Protein AF-A0A3D5NY03-F1 (afdb_monomer_lite)

Structure (mmCIF, N/CA/C/O backbone):
data_AF-A0A3D5N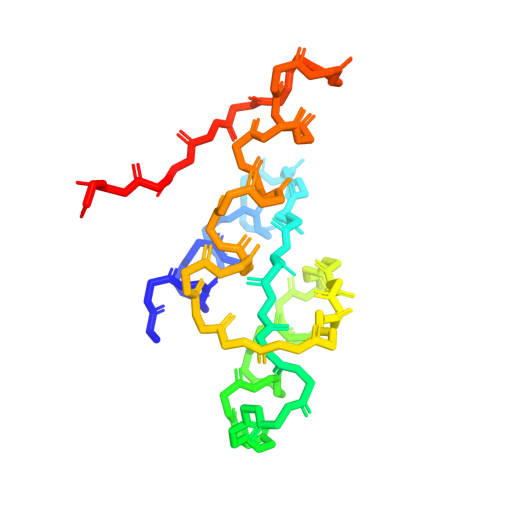Y03-F1
#
_entry.id   AF-A0A3D5NY03-F1
#
loop_
_atom_site.group_PDB
_atom_site.id
_atom_site.type_symbol
_atom_site.label_atom_id
_atom_site.label_alt_id
_atom_site.label_comp_id
_atom_site.label_asym_id
_atom_site.label_entity_id
_atom_site.label_seq_id
_atom_site.pdbx_PDB_ins_code
_atom_site.Cartn_x
_atom_site.Cartn_y
_atom_site.Cartn_z
_atom_site.occupancy
_atom_site.B_iso_or_equiv
_atom_site.auth_seq_id
_atom_site.auth_comp_id
_atom_site.auth_asym_id
_atom_site.auth_atom_id
_atom_site.pdbx_PDB_model_num
ATOM 1 N N . ASN A 1 1 ? 10.757 -2.613 5.429 1.00 79.19 1 ASN A N 1
ATOM 2 C CA . ASN A 1 1 ? 10.667 -2.134 6.826 1.00 79.19 1 ASN A CA 1
ATOM 3 C C . ASN A 1 1 ? 9.597 -1.071 6.984 1.00 79.19 1 ASN A C 1
ATOM 5 O O . ASN A 1 1 ? 8.639 -1.372 7.671 1.00 79.19 1 ASN A O 1
ATOM 9 N N . ALA A 1 2 ? 9.670 0.085 6.308 1.00 86.94 2 ALA A N 1
ATOM 10 C CA . ALA A 1 2 ? 8.648 1.141 6.421 1.00 86.94 2 ALA A CA 1
ATOM 11 C C . ALA A 1 2 ? 7.197 0.627 6.292 1.00 86.94 2 ALA A C 1
ATOM 13 O O . ALA A 1 2 ? 6.381 0.882 7.170 1.00 86.94 2 ALA A O 1
ATOM 14 N N . ALA A 1 3 ? 6.914 -0.181 5.264 1.00 89.50 3 ALA A N 1
ATOM 15 C CA . ALA A 1 3 ? 5.601 -0.797 5.064 1.00 89.50 3 ALA A CA 1
ATOM 16 C C . ALA A 1 3 ? 5.150 -1.700 6.228 1.00 89.50 3 ALA A C 1
ATOM 18 O O . ALA A 1 3 ? 4.007 -1.624 6.660 1.00 89.50 3 ALA A O 1
ATOM 19 N N . ALA A 1 4 ? 6.051 -2.526 6.764 1.00 90.75 4 ALA A N 1
ATOM 20 C CA . ALA A 1 4 ? 5.743 -3.412 7.884 1.00 90.75 4 ALA A CA 1
ATOM 21 C C . ALA A 1 4 ? 5.529 -2.635 9.193 1.00 90.75 4 ALA A C 1
ATOM 23 O O . ALA A 1 4 ? 4.621 -2.952 9.951 1.00 90.75 4 ALA A O 1
ATOM 24 N N . SER A 1 5 ? 6.325 -1.589 9.440 1.00 92.06 5 SER A N 1
ATOM 25 C CA . SER A 1 5 ? 6.133 -0.701 10.590 1.00 92.06 5 SER A CA 1
ATOM 26 C C . SER A 1 5 ? 4.800 0.038 10.511 1.00 92.06 5 SER A C 1
ATOM 28 O O . SER A 1 5 ? 4.095 0.117 11.510 1.00 92.06 5 SER A O 1
ATOM 30 N N . LEU A 1 6 ? 4.431 0.539 9.327 1.00 92.12 6 LEU A N 1
ATOM 31 C CA . LEU A 1 6 ? 3.132 1.173 9.113 1.00 92.12 6 LEU A CA 1
ATOM 32 C C . LEU A 1 6 ? 1.991 0.176 9.338 1.00 92.12 6 LEU A C 1
ATOM 34 O O . LEU A 1 6 ? 1.066 0.489 10.074 1.00 92.12 6 LEU A O 1
ATOM 38 N N . ALA A 1 7 ? 2.092 -1.034 8.779 1.00 93.25 7 ALA A N 1
ATOM 39 C CA . ALA A 1 7 ? 1.110 -2.096 8.983 1.00 93.25 7 ALA A CA 1
ATOM 40 C C . ALA A 1 7 ? 0.909 -2.416 10.474 1.00 93.25 7 ALA A C 1
ATOM 42 O O . ALA A 1 7 ? -0.224 -2.455 10.944 1.00 93.25 7 ALA A O 1
ATOM 43 N N . ALA A 1 8 ? 2.001 -2.559 11.230 1.00 92.38 8 ALA A N 1
ATOM 44 C CA . ALA A 1 8 ? 1.949 -2.810 12.666 1.00 92.38 8 ALA A CA 1
ATOM 45 C C . ALA A 1 8 ? 1.303 -1.652 13.448 1.00 92.38 8 ALA A C 1
ATOM 47 O O . ALA A 1 8 ? 0.474 -1.890 14.324 1.00 92.38 8 ALA A O 1
ATOM 48 N N . ILE A 1 9 ? 1.656 -0.400 13.142 1.00 93.56 9 ILE A N 1
ATOM 49 C CA . ILE A 1 9 ? 1.084 0.775 13.819 1.00 93.56 9 ILE A CA 1
ATOM 50 C C . ILE A 1 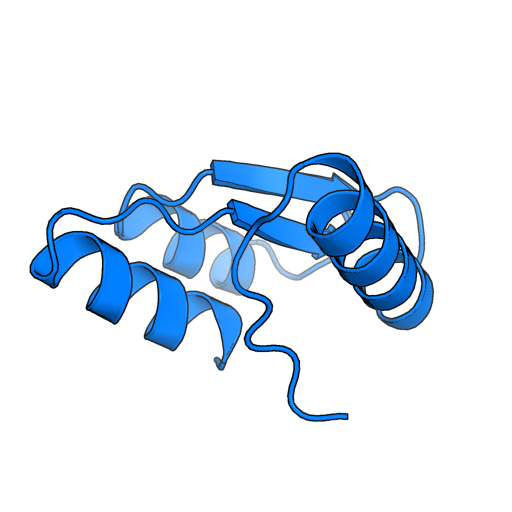9 ? -0.407 0.903 13.500 1.00 93.56 9 ILE A C 1
ATOM 52 O O . ILE A 1 9 ? -1.209 1.078 14.414 1.00 93.56 9 ILE A O 1
ATOM 56 N N . SER A 1 10 ? -0.787 0.771 12.229 1.00 93.12 10 SER A N 1
ATOM 57 C CA . SER A 1 10 ? -2.182 0.857 11.798 1.00 93.12 10 SER A CA 1
ATOM 58 C C . SER A 1 10 ? -3.048 -0.206 12.470 1.00 93.12 10 SER A C 1
ATOM 60 O O . SER A 1 10 ? -4.107 0.131 12.995 1.00 93.12 10 SER A O 1
ATOM 62 N N . ALA A 1 11 ? -2.546 -1.442 12.569 1.00 92.94 11 ALA A N 1
ATOM 63 C CA . ALA A 1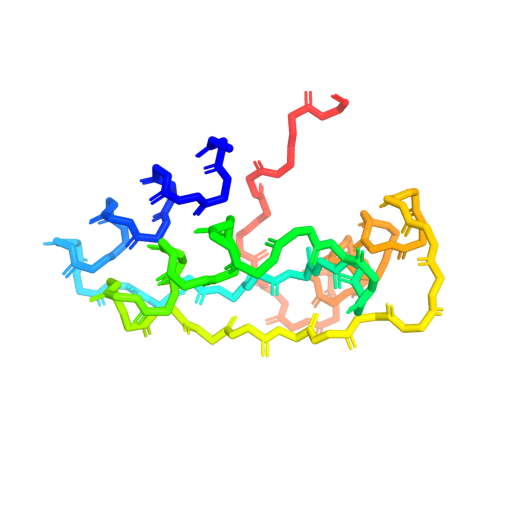 11 ? -3.225 -2.529 13.271 1.00 92.94 11 ALA A CA 1
ATOM 64 C C . ALA A 1 11 ? -3.509 -2.211 14.750 1.00 92.94 11 ALA A C 1
ATOM 66 O O . ALA A 1 11 ? -4.556 -2.588 15.264 1.00 92.94 11 ALA A O 1
ATOM 67 N N . ASN A 1 12 ? -2.606 -1.496 15.431 1.00 93.06 12 ASN A N 1
ATOM 68 C CA . ASN A 1 12 ? -2.810 -1.075 16.823 1.00 93.06 12 ASN A CA 1
ATOM 69 C C . ASN A 1 12 ? -3.740 0.142 16.955 1.00 93.06 12 ASN A C 1
ATOM 71 O O . ASN A 1 12 ? -4.369 0.320 17.993 1.00 93.06 12 ASN A O 1
ATOM 75 N N . ALA A 1 13 ? -3.812 0.984 15.926 1.00 92.31 13 ALA A N 1
ATOM 76 C CA . ALA A 1 13 ? -4.601 2.213 15.920 1.00 92.31 13 ALA A CA 1
ATOM 77 C C . ALA A 1 13 ? -6.029 2.028 15.371 1.00 92.31 13 ALA A C 1
ATOM 79 O O . ALA A 1 13 ? -6.687 3.023 15.079 1.00 92.31 13 ALA A O 1
ATOM 80 N N . ASP A 1 14 ? -6.480 0.784 15.170 1.00 86.69 14 ASP A N 1
ATOM 81 C CA . ASP A 1 14 ? -7.758 0.439 14.522 1.00 86.69 14 ASP A CA 1
ATOM 82 C C . ASP A 1 14 ? -7.951 1.123 13.151 1.00 86.69 14 ASP A C 1
ATOM 84 O O . ASP A 1 14 ? -9.049 1.457 12.709 1.00 86.69 14 ASP A O 1
ATOM 88 N N . THR A 1 15 ? -6.836 1.354 12.452 1.00 90.88 15 THR A N 1
ATOM 89 C CA . THR A 1 15 ? -6.816 1.900 11.093 1.00 90.88 15 THR A CA 1
ATOM 90 C C . THR A 1 15 ? -6.279 0.854 10.134 1.00 90.88 15 THR A C 1
ATOM 92 O O . THR A 1 15 ? -5.511 -0.037 10.494 1.00 90.88 15 THR A O 1
ATOM 95 N N . ARG A 1 16 ? -6.676 0.942 8.866 1.00 90.75 16 ARG A N 1
ATOM 96 C CA . ARG A 1 16 ? -6.242 -0.023 7.859 1.00 90.75 16 ARG A CA 1
ATOM 97 C C . ARG A 1 16 ? -5.064 0.520 7.063 1.00 90.75 16 ARG A C 1
ATOM 99 O O . ARG A 1 16 ? -5.191 1.546 6.403 1.00 90.75 16 ARG A O 1
ATOM 106 N N . ALA A 1 17 ? -3.948 -0.206 7.067 1.00 96.12 17 ALA A N 1
ATOM 107 C CA . ALA A 1 17 ? -2.851 0.055 6.143 1.00 96.12 17 ALA A CA 1
ATOM 108 C C . ALA A 1 17 ? -3.128 -0.612 4.789 1.00 96.12 17 ALA A C 1
ATOM 110 O O . ALA A 1 17 ? -3.449 -1.802 4.727 1.00 96.12 17 ALA A O 1
ATOM 111 N N . ILE A 1 18 ? -2.968 0.154 3.710 1.00 96.88 18 ILE A N 1
ATOM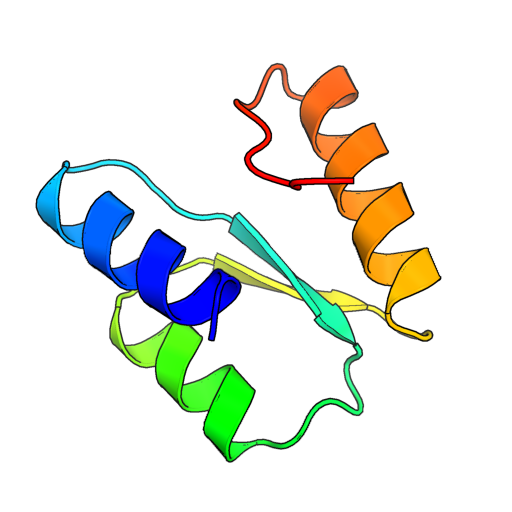 112 C CA . ILE A 1 18 ? -2.984 -0.337 2.330 1.00 96.88 18 ILE A CA 1
ATOM 113 C C . ILE A 1 18 ? -1.578 -0.139 1.776 1.00 96.88 18 ILE A C 1
ATOM 115 O O . ILE A 1 18 ? -1.078 0.983 1.724 1.00 96.88 18 ILE A O 1
ATOM 119 N N . ILE A 1 19 ? -0.919 -1.235 1.414 1.00 96.25 19 ILE A N 1
ATOM 120 C CA . ILE A 1 19 ? 0.487 -1.250 1.029 1.00 96.25 19 ILE A CA 1
ATOM 121 C C . ILE A 1 19 ? 0.607 -1.671 -0.427 1.00 96.25 19 ILE A C 1
ATOM 123 O O . ILE A 1 19 ? 0.268 -2.796 -0.782 1.00 96.25 19 ILE A O 1
ATOM 127 N N . PHE A 1 20 ? 1.158 -0.787 -1.250 1.00 96.50 20 PHE A N 1
ATOM 128 C CA . PHE A 1 20 ? 1.551 -1.097 -2.618 1.00 96.50 20 PHE A CA 1
ATOM 129 C C . PHE A 1 20 ? 3.004 -1.566 -2.609 1.00 96.50 20 PHE A C 1
ATOM 131 O O . PHE A 1 20 ? 3.876 -0.894 -2.057 1.00 96.50 20 PHE A O 1
ATOM 138 N N . ALA A 1 21 ? 3.274 -2.731 -3.192 1.00 95.50 21 ALA A N 1
ATOM 139 C CA . ALA A 1 21 ? 4.630 -3.262 -3.293 1.00 95.50 21 ALA A CA 1
ATOM 140 C C . ALA A 1 21 ? 4.816 -4.025 -4.610 1.00 95.50 21 ALA A C 1
ATOM 142 O O . ALA A 1 21 ? 3.851 -4.615 -5.099 1.00 95.50 21 ALA A O 1
ATOM 143 N N . PRO A 1 22 ? 6.039 -4.072 -5.169 1.00 95.81 22 PRO A N 1
ATOM 144 C CA . PRO A 1 22 ? 6.328 -4.906 -6.331 1.00 95.81 22 PRO A CA 1
ATOM 145 C C . PRO A 1 22 ? 5.911 -6.359 -6.094 1.00 95.81 22 PRO A C 1
ATOM 147 O O . PRO A 1 22 ? 6.236 -6.930 -5.052 1.00 95.81 22 PRO A O 1
ATOM 150 N N . ALA A 1 23 ? 5.253 -6.983 -7.070 1.00 94.00 23 ALA A N 1
ATOM 151 C CA . ALA A 1 23 ? 4.904 -8.405 -7.018 1.00 94.00 23 ALA A CA 1
ATOM 152 C C . ALA A 1 23 ? 6.151 -9.306 -6.913 1.00 94.00 23 ALA A C 1
ATOM 154 O O . ALA A 1 23 ? 6.090 -10.414 -6.388 1.00 94.00 23 ALA A O 1
ATOM 155 N N . THR A 1 24 ? 7.298 -8.799 -7.369 1.00 94.50 24 THR A N 1
ATOM 156 C CA . THR A 1 24 ? 8.618 -9.440 -7.302 1.00 94.50 24 THR A CA 1
ATOM 157 C C . THR A 1 24 ? 9.347 -9.209 -5.974 1.00 94.50 24 THR A C 1
ATOM 159 O O . THR A 1 24 ? 10.473 -9.680 -5.799 1.00 94.50 24 THR A O 1
ATOM 162 N N . ALA A 1 25 ? 8.752 -8.474 -5.026 1.00 93.12 25 ALA A N 1
ATOM 163 C CA . ALA A 1 25 ? 9.374 -8.228 -3.733 1.00 93.12 25 ALA A CA 1
ATOM 164 C C . ALA A 1 25 ? 9.602 -9.548 -2.965 1.00 93.12 25 ALA A C 1
ATOM 166 O O . ALA A 1 25 ? 8.783 -10.464 -3.048 1.00 93.12 25 ALA A O 1
ATOM 167 N N . PRO A 1 26 ? 10.684 -9.655 -2.167 1.00 94.06 26 PRO A N 1
ATOM 168 C CA . PRO A 1 26 ? 10.965 -10.863 -1.399 1.00 94.06 26 PRO A CA 1
ATOM 169 C C . PRO A 1 26 ? 9.782 -11.288 -0.524 1.00 94.06 26 PRO A C 1
ATOM 171 O O . PRO A 1 26 ? 9.277 -10.478 0.259 1.00 94.06 26 PRO A O 1
ATOM 174 N N . LEU A 1 27 ? 9.409 -12.571 -0.589 1.00 92.19 27 LEU A N 1
ATOM 175 C CA . LEU A 1 27 ? 8.258 -13.129 0.132 1.00 92.19 27 LEU A CA 1
ATOM 176 C C . LEU A 1 27 ? 8.278 -12.782 1.625 1.00 92.19 27 LEU A C 1
ATOM 178 O O . LEU A 1 27 ? 7.270 -12.347 2.163 1.00 92.19 27 LEU A O 1
ATOM 182 N N . ALA A 1 28 ? 9.442 -12.869 2.274 1.00 92.50 28 ALA A N 1
ATOM 183 C CA . ALA A 1 28 ? 9.592 -12.527 3.689 1.00 92.50 28 ALA A CA 1
ATOM 184 C C . ALA A 1 28 ? 9.120 -11.096 4.021 1.00 92.50 28 ALA A C 1
ATOM 186 O O . ALA A 1 28 ? 8.504 -10.874 5.062 1.00 92.50 28 ALA A O 1
ATOM 187 N N . LYS A 1 29 ? 9.356 -10.127 3.124 1.00 89.12 29 LYS A N 1
ATOM 188 C CA . 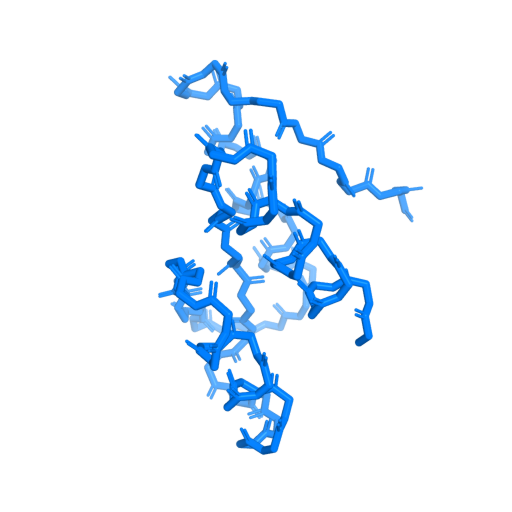LYS A 1 29 ? 8.902 -8.739 3.307 1.00 89.12 29 LYS A CA 1
ATOM 189 C C . LYS A 1 29 ? 7.385 -8.620 3.151 1.00 89.12 29 LYS A C 1
ATOM 191 O O . LYS A 1 29 ? 6.768 -7.866 3.897 1.00 89.12 29 LYS A O 1
ATOM 196 N N . LEU A 1 30 ? 6.797 -9.356 2.207 1.00 92.44 30 LEU A N 1
ATOM 197 C CA . LEU A 1 30 ? 5.349 -9.379 1.981 1.00 92.44 30 LEU A CA 1
ATOM 198 C C . LEU A 1 30 ? 4.615 -10.050 3.148 1.00 92.44 30 LEU A C 1
ATOM 200 O O . LEU A 1 30 ? 3.649 -9.496 3.667 1.00 92.44 30 LEU A O 1
ATOM 204 N N . THR A 1 31 ? 5.126 -11.185 3.626 1.00 92.56 31 THR A N 1
ATOM 205 C CA . THR A 1 31 ? 4.588 -11.900 4.790 1.00 92.56 31 THR A CA 1
ATOM 206 C C . THR A 1 31 ? 4.570 -11.017 6.033 1.00 92.56 31 THR A C 1
ATOM 208 O O . THR A 1 31 ? 3.570 -10.993 6.743 1.00 92.56 31 THR A O 1
ATOM 211 N N . GLN A 1 32 ? 5.631 -10.237 6.273 1.00 90.62 32 GLN A N 1
ATOM 212 C CA . GLN A 1 32 ? 5.688 -9.322 7.416 1.00 90.62 32 GLN A CA 1
ATOM 213 C C . GLN A 1 32 ? 4.574 -8.261 7.380 1.00 90.62 32 GLN A C 1
ATOM 215 O O . GLN A 1 32 ? 4.050 -7.887 8.421 1.00 90.62 32 GLN A O 1
ATOM 220 N N . ILE A 1 33 ? 4.198 -7.772 6.195 1.00 91.75 33 ILE A N 1
ATOM 221 C CA . ILE A 1 33 ? 3.101 -6.804 6.028 1.00 91.75 33 ILE A CA 1
ATOM 222 C C . ILE A 1 33 ? 1.751 -7.476 6.312 1.00 91.75 33 ILE A C 1
ATOM 224 O O . ILE A 1 33 ? 0.939 -6.949 7.072 1.00 91.75 33 ILE A O 1
ATOM 228 N N . LEU A 1 34 ? 1.534 -8.655 5.724 1.00 92.06 34 LEU A N 1
ATOM 229 C CA . LEU A 1 34 ? 0.287 -9.412 5.846 1.00 92.06 34 LEU A CA 1
ATOM 230 C C . LEU A 1 34 ? 0.025 -9.897 7.277 1.00 92.06 34 LEU A C 1
ATOM 232 O O . LEU A 1 34 ? -1.127 -9.949 7.697 1.00 92.06 34 LEU A O 1
ATOM 236 N N . GLN A 1 35 ? 1.076 -10.201 8.044 1.00 93.31 35 GLN A N 1
ATOM 237 C CA . GLN A 1 35 ? 0.963 -10.647 9.436 1.00 93.31 35 GLN A CA 1
ATOM 238 C C . GLN A 1 35 ? 0.222 -9.640 10.331 1.00 93.31 35 GLN A C 1
ATOM 240 O O . GLN A 1 35 ? -0.441 -10.044 11.282 1.00 93.31 35 GLN A O 1
ATOM 245 N N . TYR A 1 36 ? 0.304 -8.345 10.017 1.00 91.50 36 TYR A N 1
ATOM 246 C CA . TYR A 1 36 ? -0.387 -7.285 10.754 1.00 91.50 36 TYR A CA 1
ATOM 247 C C . TYR A 1 36 ? -1.768 -6.937 10.168 1.00 91.50 36 TYR A C 1
ATOM 249 O O . TYR A 1 36 ? -2.363 -5.941 10.558 1.00 91.50 36 TYR A O 1
ATOM 257 N N . GLY A 1 37 ? -2.290 -7.726 9.222 1.00 90.00 37 GLY A N 1
ATOM 258 C CA . GLY A 1 37 ? -3.626 -7.523 8.649 1.00 90.00 37 GLY A CA 1
ATOM 259 C C . GLY A 1 37 ? -3.732 -6.365 7.650 1.00 90.00 37 GLY A C 1
ATOM 260 O O . GLY A 1 37 ? -4.838 -5.932 7.323 1.00 90.00 37 GLY A O 1
ATOM 261 N N . ALA A 1 38 ? -2.605 -5.852 7.150 1.00 95.50 38 ALA A N 1
ATOM 262 C CA . ALA A 1 38 ? -2.615 -4.846 6.093 1.00 95.50 38 ALA A CA 1
ATOM 263 C C . ALA A 1 38 ? -3.131 -5.426 4.766 1.00 95.50 38 ALA A C 1
ATOM 265 O O . ALA A 1 38 ? -2.885 -6.588 4.435 1.00 95.50 38 ALA A O 1
ATOM 266 N N . ILE A 1 39 ? -3.791 -4.587 3.966 1.00 95.81 39 ILE A N 1
ATOM 267 C CA . ILE A 1 39 ? -4.130 -4.930 2.582 1.00 95.81 39 ILE A CA 1
ATOM 268 C C . ILE A 1 39 ? -2.874 -4.747 1.738 1.00 95.81 39 ILE A C 1
ATOM 270 O O . ILE A 1 39 ? -2.379 -3.631 1.591 1.00 95.81 39 ILE A O 1
ATOM 274 N N . LEU A 1 40 ? -2.375 -5.836 1.161 1.00 95.38 40 LEU A N 1
ATOM 275 C CA . LEU A 1 40 ? -1.287 -5.791 0.194 1.00 95.38 40 LEU A CA 1
ATOM 276 C C . LEU A 1 40 ? -1.851 -5.685 -1.228 1.00 95.38 40 LEU A C 1
ATOM 278 O O . LEU A 1 40 ? -2.645 -6.523 -1.648 1.00 95.38 40 LEU A O 1
ATOM 282 N N . VAL A 1 41 ? -1.395 -4.682 -1.974 1.00 96.62 41 VAL A N 1
ATOM 283 C CA . VAL A 1 41 ? -1.673 -4.501 -3.399 1.00 96.62 41 VAL A CA 1
ATOM 284 C C . VAL A 1 41 ? -0.387 -4.805 -4.176 1.00 96.62 41 VAL A C 1
ATOM 286 O O . VAL A 1 41 ? 0.521 -3.967 -4.206 1.00 96.62 41 VAL A O 1
ATOM 289 N N . PRO A 1 42 ? -0.257 -6.006 -4.769 1.00 94.81 42 PRO A N 1
ATOM 290 C CA . PRO A 1 42 ? 0.897 -6.334 -5.590 1.00 94.81 42 PRO A CA 1
ATOM 291 C C . PRO A 1 42 ? 0.869 -5.517 -6.885 1.00 94.81 42 PRO A C 1
ATOM 293 O O . PRO A 1 42 ? -0.153 -5.431 -7.565 1.00 94.81 42 PRO A O 1
ATOM 296 N N . VAL A 1 43 ? 2.008 -4.925 -7.223 1.00 96.69 43 VAL A N 1
ATOM 297 C CA . VAL A 1 43 ? 2.195 -4.109 -8.423 1.00 96.69 43 VAL A CA 1
ATOM 298 C C . VAL A 1 43 ? 3.095 -4.856 -9.392 1.00 96.69 43 VAL A C 1
ATOM 300 O O . VAL A 1 43 ? 4.214 -5.231 -9.041 1.00 96.69 43 VAL A O 1
ATOM 303 N N . ASP A 1 44 ? 2.618 -5.046 -10.618 1.00 95.38 44 ASP A N 1
ATOM 304 C CA . ASP A 1 44 ? 3.465 -5.490 -11.720 1.00 95.38 44 ASP A CA 1
ATOM 305 C C . ASP A 1 44 ? 4.370 -4.328 -12.153 1.00 95.38 44 ASP A C 1
ATOM 307 O O . ASP A 1 44 ? 3.933 -3.366 -12.790 1.00 95.38 44 ASP A O 1
ATOM 311 N N . GLY A 1 45 ? 5.614 -4.350 -11.679 1.00 93.88 45 GLY A N 1
ATOM 312 C CA . GLY A 1 45 ? 6.567 -3.266 -11.862 1.00 93.88 45 GLY A CA 1
ATOM 313 C C . GLY A 1 45 ? 7.615 -3.204 -10.757 1.00 93.88 45 GLY A C 1
ATOM 314 O O . GLY A 1 45 ? 7.821 -4.151 -9.997 1.00 93.88 45 GLY A O 1
ATOM 315 N N . ASN A 1 46 ? 8.302 -2.067 -10.685 1.00 94.25 46 ASN A N 1
ATOM 316 C CA . ASN A 1 46 ? 9.341 -1.795 -9.699 1.00 94.25 46 ASN A CA 1
ATOM 317 C C . ASN A 1 46 ? 8.803 -0.949 -8.528 1.00 94.25 46 ASN A C 1
ATOM 319 O O . ASN A 1 46 ? 7.606 -0.684 -8.411 1.00 94.25 46 ASN A O 1
ATOM 323 N N . TYR A 1 47 ? 9.706 -0.556 -7.631 1.00 91.88 47 TYR A N 1
ATOM 324 C CA . TYR A 1 47 ? 9.366 0.242 -6.456 1.00 91.88 47 TYR A CA 1
ATOM 325 C C . TYR A 1 47 ? 8.762 1.605 -6.823 1.00 91.88 47 TYR A C 1
ATOM 327 O O . TYR A 1 47 ? 7.738 1.969 -6.253 1.00 91.88 47 TYR A O 1
ATOM 335 N N . ASP A 1 48 ? 9.331 2.306 -7.806 1.00 94.06 48 ASP A N 1
ATOM 336 C CA . ASP A 1 48 ? 8.850 3.624 -8.243 1.00 94.06 48 ASP A CA 1
ATOM 337 C C . ASP A 1 48 ? 7.415 3.541 -8.772 1.00 94.06 48 ASP A C 1
ATOM 339 O O . ASP A 1 48 ? 6.547 4.312 -8.375 1.00 94.06 48 ASP A O 1
ATOM 343 N N . ARG A 1 49 ? 7.110 2.506 -9.565 1.00 95.81 49 ARG A N 1
ATOM 344 C CA . ARG A 1 49 ? 5.742 2.224 -10.022 1.00 95.81 49 ARG A CA 1
ATOM 345 C C . ARG A 1 49 ? 4.779 2.023 -8.847 1.00 95.81 49 ARG A C 1
ATOM 347 O O . ARG A 1 49 ? 3.646 2.498 -8.890 1.00 95.81 49 ARG A O 1
ATOM 354 N N . ALA A 1 50 ? 5.203 1.294 -7.814 1.00 95.75 50 ALA A N 1
ATOM 355 C CA . ALA A 1 50 ? 4.384 1.071 -6.625 1.00 95.75 50 ALA A CA 1
ATOM 356 C C . ALA A 1 50 ? 4.180 2.361 -5.815 1.00 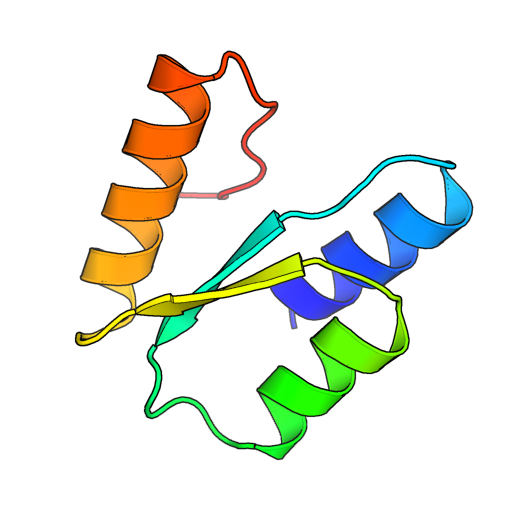95.75 50 ALA A C 1
ATOM 358 O O . ALA A 1 50 ? 3.082 2.591 -5.307 1.00 95.75 50 ALA A O 1
ATOM 359 N N . PHE A 1 51 ? 5.204 3.213 -5.742 1.00 94.75 51 PHE A N 1
ATOM 360 C CA . PHE A 1 51 ? 5.129 4.533 -5.124 1.00 94.75 51 PHE A CA 1
ATOM 361 C C . PHE A 1 51 ? 4.125 5.437 -5.849 1.00 94.75 51 PHE A C 1
ATOM 363 O O . PHE A 1 51 ? 3.218 5.970 -5.207 1.00 94.75 51 PHE A O 1
ATOM 370 N N . ASP A 1 52 ? 4.232 5.547 -7.175 1.00 95.56 52 ASP A N 1
ATOM 371 C CA . ASP A 1 52 ? 3.346 6.376 -7.997 1.00 95.56 52 ASP A CA 1
ATOM 372 C C . ASP A 1 52 ? 1.887 5.936 -7.869 1.00 95.56 52 ASP A C 1
ATOM 374 O O . ASP A 1 52 ? 0.985 6.761 -7.718 1.00 95.56 52 ASP A O 1
ATOM 378 N N . LEU A 1 53 ? 1.637 4.624 -7.883 1.00 96.81 53 LEU A N 1
ATOM 379 C CA . LEU A 1 53 ? 0.292 4.079 -7.705 1.00 96.81 53 LEU A CA 1
ATOM 380 C C . LEU A 1 53 ? -0.257 4.338 -6.300 1.00 96.81 53 LEU A C 1
ATOM 382 O O . LEU A 1 53 ? -1.437 4.661 -6.171 1.00 96.81 53 LEU A O 1
ATOM 386 N N . ALA A 1 54 ? 0.574 4.240 -5.258 1.00 96.19 54 ALA A N 1
ATOM 387 C CA . ALA A 1 54 ? 0.169 4.593 -3.899 1.00 96.19 54 ALA A CA 1
ATOM 388 C C . ALA A 1 54 ? -0.193 6.082 -3.790 1.00 96.19 54 ALA A C 1
ATOM 390 O O . ALA A 1 54 ? -1.194 6.421 -3.158 1.00 96.19 54 ALA A O 1
ATOM 391 N N . TRP A 1 55 ? 0.576 6.961 -4.443 1.00 95.62 55 TRP A N 1
ATOM 392 C CA . TRP A 1 55 ? 0.272 8.389 -4.525 1.00 95.62 55 TRP A CA 1
ATOM 393 C C . TRP A 1 55 ? -1.067 8.643 -5.219 1.00 95.62 55 TRP A C 1
ATOM 395 O O . TRP A 1 55 ? -1.978 9.214 -4.619 1.00 95.62 55 TRP A O 1
ATOM 405 N N . GLN A 1 56 ? -1.233 8.137 -6.439 1.00 97.00 56 GLN A N 1
ATOM 406 C CA . GLN A 1 56 ? -2.462 8.311 -7.219 1.00 97.00 56 GLN A CA 1
ATOM 407 C C . GLN A 1 56 ? -3.691 7.744 -6.497 1.00 97.00 56 GLN A C 1
ATOM 409 O O . GLN A 1 56 ? -4.757 8.358 -6.498 1.00 97.00 56 GLN A O 1
ATOM 414 N N . ALA A 1 57 ? -3.557 6.581 -5.852 1.00 96.75 57 ALA A N 1
ATOM 415 C CA . ALA A 1 57 ? -4.620 6.008 -5.036 1.00 96.75 57 ALA A CA 1
ATOM 416 C C . ALA A 1 57 ? -4.958 6.916 -3.846 1.00 96.75 57 ALA A C 1
ATOM 418 O O . ALA A 1 57 ? -6.135 7.148 -3.576 1.00 96.75 57 ALA A O 1
ATOM 419 N N . SER A 1 58 ? -3.949 7.468 -3.167 1.00 96.25 58 SER A N 1
ATOM 420 C CA . SER A 1 58 ? -4.180 8.366 -2.035 1.00 96.25 58 SER A CA 1
ATOM 421 C C . SER A 1 58 ? -4.952 9.626 -2.425 1.00 96.25 58 SER A C 1
ATOM 423 O O . SER A 1 58 ? -5.923 9.958 -1.749 1.00 96.25 58 SER A O 1
ATOM 425 N N . GLU A 1 59 ? -4.623 10.252 -3.559 1.00 96.31 59 GLU A N 1
ATOM 426 C CA . GLU A 1 59 ? -5.365 11.409 -4.078 1.00 96.31 59 GLU A CA 1
ATOM 427 C C . GLU A 1 59 ? -6.789 11.028 -4.490 1.00 96.31 59 GLU A C 1
ATOM 429 O O . GLU A 1 59 ? -7.750 11.711 -4.139 1.00 96.31 59 GLU A O 1
ATOM 434 N N . LYS A 1 60 ? -6.943 9.902 -5.195 1.00 97.75 60 LYS A N 1
ATOM 435 C CA . LYS A 1 60 ? -8.240 9.441 -5.700 1.00 97.75 60 LYS A CA 1
ATOM 436 C C . LYS A 1 60 ? -9.220 9.064 -4.590 1.00 97.75 60 LYS A C 1
ATOM 438 O O . LYS A 1 60 ? -10.418 9.294 -4.737 1.00 97.75 60 LYS A O 1
ATOM 443 N N . PHE A 1 61 ? -8.736 8.435 -3.522 1.00 96.38 61 PHE A N 1
ATOM 444 C CA . PHE A 1 61 ? -9.575 7.912 -2.441 1.00 96.38 61 PHE A CA 1
ATOM 445 C C . PHE A 1 61 ? -9.550 8.774 -1.172 1.00 96.38 61 PHE A C 1
ATOM 447 O O . PHE A 1 61 ? -10.211 8.426 -0.195 1.00 96.38 61 PHE A O 1
ATOM 454 N N . GLY A 1 62 ? -8.798 9.880 -1.168 1.00 95.44 62 GLY A N 1
ATOM 455 C CA . GLY A 1 62 ? -8.629 10.738 0.006 1.00 95.44 62 GLY A CA 1
ATOM 456 C C . GLY A 1 62 ? -7.919 10.038 1.169 1.00 95.44 62 GLY A C 1
ATOM 457 O O . GLY A 1 62 ? -8.203 10.327 2.330 1.00 95.44 62 GLY A O 1
ATOM 458 N N . TRP A 1 63 ? -7.039 9.074 0.883 1.00 94.62 63 TRP A N 1
ATOM 459 C CA . TRP A 1 63 ? -6.298 8.355 1.921 1.00 94.62 63 TRP A CA 1
ATOM 460 C C . TRP A 1 63 ? -5.109 9.171 2.417 1.00 94.62 63 TRP A C 1
ATOM 462 O O . TRP A 1 63 ? -4.430 9.847 1.647 1.00 94.62 63 TRP A O 1
ATOM 472 N N . TYR A 1 64 ? -4.800 9.037 3.705 1.00 92.69 64 TYR A N 1
ATOM 473 C CA . TYR A 1 64 ? -3.548 9.551 4.243 1.00 92.69 64 TYR A CA 1
ATOM 474 C C . TYR A 1 64 ? -2.365 8.763 3.668 1.00 92.69 64 TYR A C 1
ATOM 476 O O . TYR A 1 64 ? -2.272 7.545 3.838 1.00 92.69 64 TYR A O 1
ATOM 484 N N . ASN A 1 65 ? -1.453 9.467 3.000 1.00 92.31 65 ASN A N 1
ATOM 485 C CA . ASN A 1 65 ? -0.254 8.883 2.419 1.00 92.31 65 ASN A CA 1
ATOM 486 C C . ASN A 1 65 ? 0.957 9.100 3.337 1.00 92.31 65 ASN A C 1
ATOM 488 O O . ASN A 1 65 ? 1.296 10.233 3.672 1.00 92.31 65 ASN A O 1
ATOM 492 N N . ARG A 1 66 ? 1.625 8.006 3.721 1.00 90.75 66 ARG A N 1
ATOM 493 C CA . ARG A 1 66 ? 2.841 8.003 4.556 1.00 90.75 66 ARG A CA 1
ATOM 494 C C . ARG A 1 66 ? 4.085 7.617 3.729 1.00 90.75 66 ARG A C 1
ATOM 496 O O . ARG A 1 66 ? 5.049 7.040 4.232 1.00 90.75 66 ARG A O 1
ATOM 503 N N . ASN A 1 67 ? 4.095 7.905 2.438 1.00 86.12 67 ASN A N 1
ATOM 504 C CA . ASN A 1 67 ? 5.328 7.887 1.665 1.00 86.12 67 ASN A CA 1
ATOM 505 C C . ASN A 1 67 ? 6.221 9.051 2.122 1.00 86.12 67 ASN A C 1
ATOM 507 O O . ASN A 1 67 ? 5.730 10.139 2.404 1.00 86.12 67 ASN A O 1
ATOM 511 N N . THR A 1 68 ? 7.527 8.820 2.254 1.00 74.81 68 THR A N 1
ATOM 512 C CA . THR A 1 68 ? 8.456 9.808 2.838 1.00 74.81 68 THR A CA 1
ATOM 513 C C . THR A 1 68 ? 9.268 10.600 1.812 1.00 74.81 68 THR A C 1
ATOM 515 O O . THR A 1 68 ? 10.167 11.328 2.222 1.00 74.81 68 THR A O 1
ATOM 518 N N . GLY A 1 69 ? 8.927 10.494 0.520 1.00 60.19 69 GLY A N 1
ATOM 519 C CA . GLY A 1 69 ? 9.752 11.002 -0.583 1.00 60.19 69 GLY A CA 1
ATOM 520 C C . GLY A 1 69 ? 10.932 10.092 -0.889 1.00 60.19 69 GLY A C 1
ATOM 521 O O . GLY A 1 69 ? 11.479 9.488 0.064 1.00 60.19 69 GLY A O 1
#

Secondary structure (DSSP, 8-state):
-HHHHHHHHHHHTT---EEEEETTS-HHHHHHHHTTTPEEEEESS-HHHHHHHHHHHHHHHTPPP----

Radius of gyration: 11.3 Å; chains: 1; bounding box: 20×24×29 Å

Sequence (69 aa):
NAAASLAAISANADTRAIIFAPATAPLAKLTQILQYGAILVPVDGNYDRAFDLAWQASEKFGWYNRNTG

pLDDT: mean 92.64, std 5.47, range [60.19, 97.75]

Foldseek 3Di:
DVLLVVLQVCLVVVHEAEAFAAPPPDPVVVVSSVVSVHHYDHDPDHPVRSVVVLVVCCVVVVNDDPDPD